Protein AF-A0A1B7T7Q4-F1 (afdb_monomer)

pLDDT: mean 95.27, std 5.88, range [61.16, 98.56]

Secondary structure (DSSP, 8-state):
-TTS---PBP-TT-EEEEETTTBSSTT--EETTT--GGGGTTS-EEEEE--TT---B--TT-TTSBSS----TT-

Solvent-accessible surface area (backbone atoms only — not comparable to full-atom values): 4465 Å² total; per-residue (Å²): 83,93,94,42,54,63,61,50,64,68,54,71,75,38,54,35,41,31,42,69,75,44,25,65,54,96,79,38,32,26,37,70,57,39,56,39,71,82,81,45,74,93,53,61,69,48,78,45,69,32,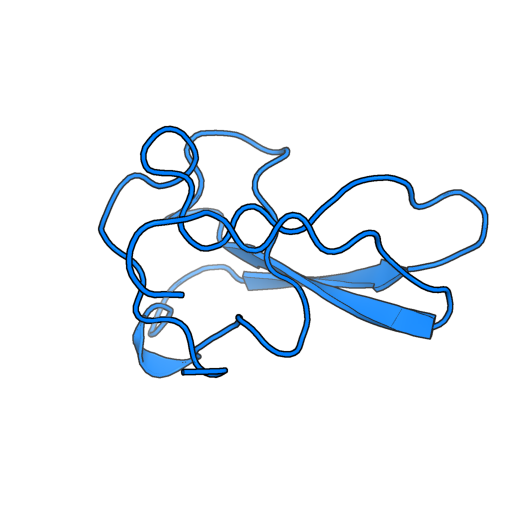44,98,85,52,78,59,53,19,44,46,59,39,78,85,39,36,74,56,94,75,70,45,53,69,103

Foldseek 3Di:
DPPDFPFAKDDAFFKKKDWPQWFPDPQAIAGPQFDDCVVAVPTDMDIDGDDPPDTGGHGQPPPNTTPDHGDGNND

InterPro domains:
  IPR003126 Zinc finger, UBR-type [PF02207] (5-74)
  IPR003126 Zinc finger, UBR-type [PS51157] (4-75)
  IPR003126 Zinc finger, UBR-type [SM00396] (4-74)
  IPR013087 Zinc finger C2H2-type [PS00028] (28-48)
  IPR039164 E3 ubiquitin-protein ligase UBR1-like [PTHR21497] (4-73)

Organism: NCBI:txid766949

Mean predicted aligned error: 2.59 Å

Sequence (75 aa):
HSGRNCGKGFNQGQPIYRCQECGMDDTCVLCFRCFNPNDHIGHHIMVHTTDDNTSGICDCGDGDAWKSELHCNAD

Radius of gyration: 11.32 Å; Cα contacts (8 Å, |Δi|>4): 149; chains: 1; bounding box: 23×31×27 Å

Nearest PDB structures (foldseek):
  3nit-assembly1_A  TM=9.909E-01  e=2.689E-11  Saccharomyces cerevisiae
  3nih-assembly1_A  TM=9.790E-01  e=1.138E-10  Saccharomyces cerevisiae
  6kgi-assembly1_B-2  TM=9.552E-01  e=2.205E-10  Saccharomyces cerevisiae S288C
  7mex-assembly1_A  TM=9.715E-01  e=6.386E-09  Saccharomyces cerevisiae S288C
  7mey-assembly1_A  TM=9.703E-01  e=4.372E-08  Saccharomyces cerevisiae S288C

Structure (mmCIF, N/CA/C/O backbone):
data_AF-A0A1B7T7Q4-F1
#
_entry.id   AF-A0A1B7T7Q4-F1
#
loop_
_atom_site.group_PDB
_atom_site.id
_atom_site.type_symbol
_atom_site.label_atom_id
_atom_site.label_alt_id
_atom_site.label_comp_id
_atom_site.label_asym_id
_atom_site.label_entity_id
_atom_site.label_seq_id
_atom_site.pdbx_PDB_ins_code
_atom_site.Cartn_x
_atom_site.Cartn_y
_atom_site.Cartn_z
_atom_site.occupancy
_atom_site.B_iso_or_equiv
_atom_site.auth_seq_id
_atom_site.auth_comp_id
_atom_site.auth_asym_id
_atom_site.auth_atom_id
_atom_site.pdbx_PDB_model_num
ATOM 1 N N . HIS A 1 1 ? -8.577 -3.050 -12.089 1.00 70.56 1 HIS A N 1
ATOM 2 C CA . HIS A 1 1 ? -8.540 -2.082 -13.195 1.00 70.56 1 HIS A CA 1
ATOM 3 C C . HIS A 1 1 ? -8.153 -2.806 -14.472 1.00 70.56 1 HIS A C 1
ATOM 5 O O . HIS A 1 1 ? -7.054 -3.340 -14.549 1.00 70.56 1 HIS A O 1
ATOM 11 N N . SER A 1 2 ? -9.021 -2.835 -15.483 1.00 78.44 2 SER A N 1
ATOM 12 C CA . SER A 1 2 ? -8.702 -3.523 -16.743 1.00 78.44 2 SER A CA 1
ATOM 13 C C . SER A 1 2 ? -7.703 -2.726 -17.594 1.00 78.44 2 SER A C 1
ATOM 15 O O . SER A 1 2 ? -8.013 -1.629 -18.058 1.00 78.44 2 SER A O 1
ATOM 17 N N . GLY A 1 3 ? -6.505 -3.284 -17.803 1.00 84.00 3 GLY A N 1
ATOM 18 C CA . GLY A 1 3 ? -5.498 -2.773 -18.746 1.00 84.00 3 GLY A CA 1
ATOM 19 C C . GLY A 1 3 ? -4.631 -1.606 -18.255 1.00 84.00 3 GLY A C 1
ATOM 20 O O . GLY A 1 3 ? -3.933 -0.999 -19.064 1.00 84.00 3 GLY A O 1
ATOM 21 N N . ARG A 1 4 ? -4.679 -1.262 -16.962 1.00 91.19 4 ARG A N 1
ATOM 22 C CA . ARG A 1 4 ? -3.832 -0.223 -16.348 1.00 91.19 4 ARG A CA 1
ATOM 23 C C . ARG A 1 4 ? -3.734 -0.401 -14.839 1.00 91.19 4 ARG A C 1
ATOM 25 O O . ARG A 1 4 ? -4.657 -0.934 -14.224 1.00 91.19 4 ARG A O 1
ATOM 32 N N . ASN A 1 5 ? -2.686 0.157 -14.242 1.00 95.44 5 ASN A N 1
ATOM 33 C CA . ASN A 1 5 ? -2.598 0.279 -12.795 1.00 95.44 5 ASN A CA 1
ATOM 34 C C . ASN A 1 5 ? -3.570 1.348 -12.247 1.00 95.44 5 ASN A C 1
ATOM 36 O O . ASN A 1 5 ? -4.073 2.227 -12.962 1.00 95.44 5 ASN A O 1
ATOM 40 N N . CYS A 1 6 ? -3.856 1.251 -10.949 1.00 96.94 6 CYS A N 1
ATOM 41 C CA . CYS A 1 6 ? -4.670 2.205 -10.205 1.00 96.94 6 CYS A CA 1
ATOM 42 C C . CYS A 1 6 ? -3.991 3.577 -10.157 1.00 96.94 6 CYS A C 1
ATOM 44 O O . CYS A 1 6 ? -4.583 4.576 -10.575 1.00 96.94 6 CYS A O 1
ATOM 46 N N . GLY A 1 7 ? -2.763 3.621 -9.622 1.00 96.31 7 GLY A N 1
ATOM 47 C CA . GLY A 1 7 ? -1.944 4.829 -9.516 1.00 96.31 7 GLY A CA 1
ATOM 48 C C . GLY A 1 7 ? -2.538 5.925 -8.628 1.00 96.31 7 GLY A C 1
ATOM 49 O O . GLY A 1 7 ? -2.100 7.073 -8.682 1.00 96.31 7 GLY A O 1
ATOM 50 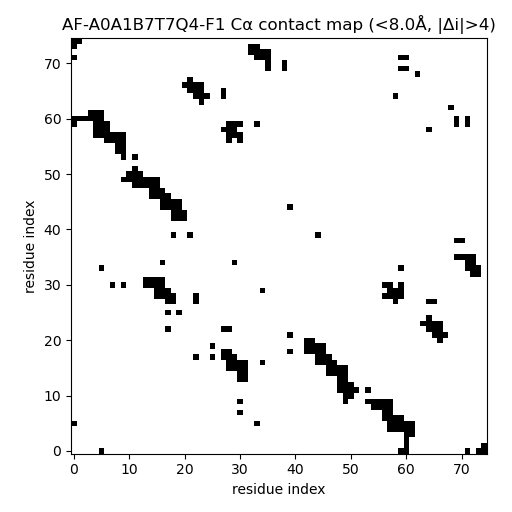N N . LYS A 1 8 ? -3.568 5.620 -7.827 1.00 95.25 8 LYS A N 1
ATOM 51 C CA . LYS A 1 8 ? -4.219 6.627 -6.988 1.00 95.25 8 LYS A CA 1
ATOM 52 C C . LYS A 1 8 ? -3.305 7.038 -5.83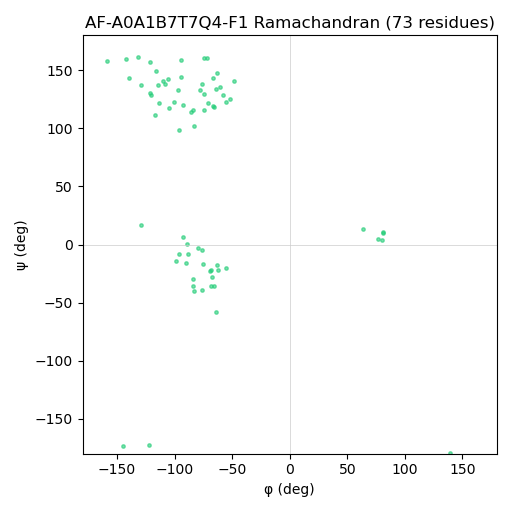8 1.00 95.25 8 LYS A C 1
ATOM 54 O O . LYS A 1 8 ? -2.954 6.197 -5.017 1.00 95.25 8 LYS A O 1
ATOM 59 N N . GLY A 1 9 ? -2.997 8.332 -5.768 1.00 96.25 9 GLY A N 1
ATOM 60 C CA . GLY A 1 9 ? -2.293 8.936 -4.641 1.00 96.25 9 GLY A CA 1
ATOM 61 C C . GLY A 1 9 ? -3.084 8.847 -3.337 1.00 96.25 9 GLY A C 1
ATOM 62 O O . GLY A 1 9 ? -4.323 8.881 -3.333 1.00 96.25 9 GLY A O 1
ATOM 63 N N . PHE A 1 10 ? -2.355 8.723 -2.233 1.00 94.56 10 PHE A N 1
ATOM 64 C CA . PHE A 1 10 ? -2.937 8.602 -0.902 1.00 94.56 10 PHE A CA 1
ATOM 65 C C . PHE A 1 10 ? -3.416 9.948 -0.358 1.00 94.56 10 PHE A C 1
ATOM 67 O O . PHE A 1 10 ? -2.711 10.949 -0.438 1.00 94.5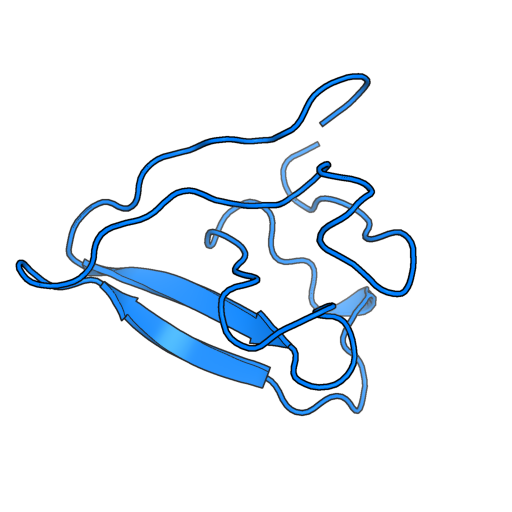6 10 PHE A O 1
ATOM 74 N N . ASN A 1 11 ? -4.635 9.961 0.189 1.00 91.19 11 ASN A N 1
ATOM 75 C CA . ASN A 1 11 ? -5.199 11.124 0.875 1.00 91.19 11 ASN A CA 1
ATOM 76 C C . ASN A 1 11 ? -5.186 10.857 2.371 1.00 91.19 11 ASN A C 1
ATOM 78 O O . ASN A 1 11 ? -5.519 9.745 2.770 1.00 91.19 11 ASN A O 1
ATOM 82 N N . GLN A 1 12 ? -4.905 11.887 3.165 1.00 94.62 12 GLN A N 1
ATOM 83 C CA . GLN A 1 12 ? -4.884 11.821 4.623 1.00 94.62 12 GLN A CA 1
ATOM 84 C C . GLN A 1 12 ? -6.134 11.138 5.207 1.00 94.62 12 GLN A C 1
ATOM 86 O O . GLN A 1 12 ? -7.261 11.334 4.743 1.00 94.62 12 GLN A O 1
ATOM 91 N N . GLY A 1 13 ? -5.922 10.339 6.252 1.00 95.81 13 GLY A N 1
ATOM 92 C CA . GLY A 1 13 ? -6.965 9.614 6.974 1.00 95.81 13 GLY A CA 1
ATOM 93 C C . GLY A 1 13 ? -7.506 8.363 6.274 1.00 95.81 13 GLY A C 1
ATOM 94 O O . GLY A 1 13 ? -8.444 7.760 6.791 1.00 95.81 13 GLY A O 1
ATOM 95 N N . GLN A 1 14 ? -6.959 7.952 5.124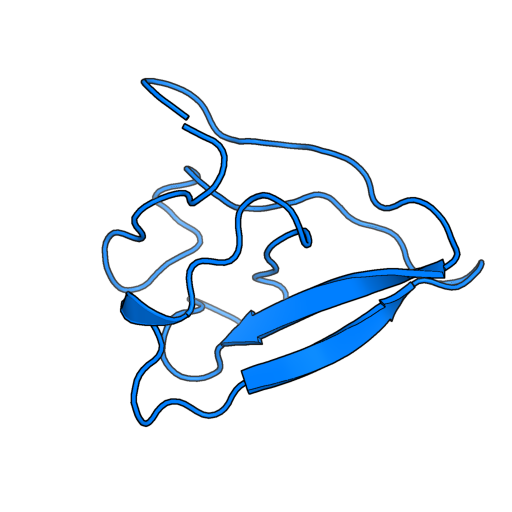 1.00 95.38 14 GLN A N 1
ATOM 96 C CA . GLN A 1 14 ? -7.384 6.729 4.438 1.00 95.38 14 GLN A CA 1
ATOM 97 C C . GLN A 1 14 ? -6.499 5.533 4.820 1.00 95.38 14 GLN A C 1
ATOM 99 O O . GLN A 1 14 ? -5.291 5.693 5.003 1.00 95.38 14 GLN A O 1
ATOM 104 N N . PRO A 1 15 ? -7.066 4.318 4.929 1.00 97.50 15 PRO A N 1
ATOM 105 C CA . PRO A 1 15 ? -6.258 3.132 5.142 1.00 97.50 15 PRO A CA 1
ATOM 106 C C . PRO A 1 15 ? -5.571 2.710 3.839 1.00 97.50 15 PRO A C 1
ATOM 108 O O . PRO A 1 15 ? -6.180 2.692 2.760 1.00 97.50 15 PRO A O 1
ATOM 111 N N . ILE A 1 16 ? -4.304 2.332 3.965 1.00 98.19 16 ILE A N 1
ATOM 112 C CA . ILE A 1 16 ? -3.537 1.614 2.950 1.00 98.19 16 ILE A CA 1
ATOM 113 C C . ILE A 1 16 ? -3.161 0.238 3.491 1.00 98.19 16 ILE A C 1
ATOM 115 O O . ILE A 1 16 ? -2.992 0.050 4.698 1.00 98.19 16 ILE A O 1
ATOM 119 N N . TYR A 1 17 ? -3.057 -0.724 2.584 1.00 98.38 17 TYR A N 1
ATOM 120 C CA . TYR A 1 17 ? -2.896 -2.132 2.912 1.00 98.38 17 TYR A CA 1
ATOM 121 C C . TYR A 1 17 ? -1.608 -2.651 2.301 1.00 98.38 17 TYR A C 1
ATOM 123 O O . TYR A 1 17 ? -1.377 -2.484 1.105 1.00 98.38 17 TYR A O 1
ATOM 131 N N . ARG A 1 18 ? -0.805 -3.328 3.115 1.00 98.38 18 ARG A N 1
ATOM 132 C CA . ARG A 1 18 ? 0.385 -4.047 2.671 1.00 98.38 18 ARG A CA 1
ATOM 133 C C . ARG A 1 18 ? 0.250 -5.519 3.036 1.00 98.38 18 ARG A C 1
ATOM 135 O O . ARG A 1 18 ? -0.019 -5.841 4.189 1.00 98.38 18 ARG A O 1
ATOM 142 N N . CYS A 1 19 ? 0.450 -6.397 2.058 1.00 98.56 19 CYS A N 1
ATOM 143 C CA . CYS A 1 19 ? 0.476 -7.849 2.237 1.00 98.56 19 CYS A CA 1
ATOM 144 C C . CYS A 1 19 ? 1.926 -8.337 2.159 1.00 98.56 19 CYS A C 1
ATOM 146 O O . CYS A 1 19 ? 2.553 -8.190 1.109 1.00 98.56 19 CYS A O 1
ATOM 148 N N . GLN A 1 20 ? 2.457 -8.917 3.238 1.00 98.12 20 GLN A N 1
ATOM 149 C CA . GLN A 1 20 ? 3.856 -9.364 3.290 1.00 98.12 20 GLN A CA 1
ATOM 150 C C . GLN A 1 20 ? 4.142 -10.513 2.307 1.00 98.12 20 GLN A C 1
ATOM 152 O O . GLN A 1 20 ? 5.212 -10.597 1.702 1.00 98.12 20 GLN A O 1
ATOM 157 N N . GLU A 1 21 ? 3.169 -11.396 2.116 1.00 98.44 21 GLU A N 1
ATOM 158 C CA . GLU A 1 21 ? 3.262 -12.534 1.212 1.00 98.44 21 GLU A CA 1
ATOM 159 C C . GLU A 1 21 ? 3.104 -12.109 -0.245 1.00 98.44 21 GLU A C 1
ATOM 161 O O . GLU A 1 21 ? 3.829 -12.608 -1.102 1.00 98.44 21 GLU A O 1
ATOM 166 N N . CYS A 1 22 ? 2.208 -11.165 -0.524 1.00 98.31 22 CYS A N 1
ATOM 167 C CA . CYS A 1 22 ? 1.813 -10.804 -1.881 1.00 98.31 22 CYS A CA 1
ATOM 168 C C . CYS A 1 22 ? 2.773 -9.808 -2.535 1.00 98.31 22 CYS A C 1
ATOM 170 O O . CYS A 1 22 ? 3.030 -9.920 -3.730 1.00 98.31 22 CYS A O 1
ATOM 172 N N . GLY A 1 23 ? 3.266 -8.823 -1.776 1.00 98.06 23 GLY A N 1
ATOM 173 C CA . GLY A 1 23 ? 4.140 -7.774 -2.303 1.00 98.06 23 GLY A CA 1
ATOM 174 C C . GLY A 1 23 ? 5.492 -8.323 -2.750 1.00 98.06 23 GLY A C 1
ATOM 175 O O . GLY A 1 23 ? 6.042 -9.237 -2.122 1.00 98.06 23 GLY A O 1
ATOM 176 N N . MET A 1 24 ? 6.025 -7.768 -3.837 1.00 98.31 24 MET A N 1
ATOM 177 C CA . MET A 1 24 ? 7.392 -8.045 -4.287 1.00 98.31 24 MET A CA 1
ATOM 178 C C . MET A 1 24 ? 8.429 -7.465 -3.323 1.00 98.31 24 MET A C 1
ATOM 180 O O . MET A 1 24 ? 9.441 -8.114 -3.055 1.00 98.31 24 MET A O 1
ATOM 184 N N . ASP A 1 25 ? 8.136 -6.303 -2.741 1.00 97.56 25 ASP A N 1
ATOM 185 C CA . ASP A 1 25 ? 8.930 -5.690 -1.686 1.00 97.56 25 ASP A CA 1
ATOM 186 C C . ASP A 1 25 ? 8.061 -4.947 -0.655 1.00 97.56 25 ASP A C 1
ATOM 188 O O . ASP A 1 25 ? 6.830 -5.026 -0.628 1.00 97.56 25 ASP A O 1
ATOM 192 N N . ASP A 1 26 ? 8.741 -4.246 0.247 1.00 95.50 26 ASP A N 1
ATOM 193 C CA . ASP A 1 26 ? 8.162 -3.575 1.401 1.00 95.50 26 ASP A CA 1
ATOM 194 C C . ASP A 1 26 ? 7.421 -2.267 1.076 1.00 95.50 26 ASP A C 1
ATOM 196 O O . ASP A 1 26 ? 6.807 -1.661 1.963 1.00 95.50 26 ASP A O 1
ATOM 200 N N . THR A 1 27 ? 7.467 -1.834 -0.179 1.00 96.56 27 THR A N 1
ATOM 201 C CA . THR A 1 27 ? 6.816 -0.620 -0.672 1.00 96.56 27 THR A CA 1
ATOM 202 C C . THR A 1 27 ? 5.488 -0.902 -1.367 1.00 96.56 27 THR A C 1
ATOM 204 O O . THR A 1 27 ? 4.702 0.027 -1.501 1.00 96.56 27 THR A O 1
ATOM 207 N N . CYS A 1 28 ? 5.192 -2.161 -1.717 1.00 98.38 28 CYS A N 1
ATOM 208 C CA . CYS A 1 28 ? 3.963 -2.544 -2.412 1.00 98.38 28 CYS A CA 1
ATOM 209 C C . CYS A 1 28 ? 2.718 -2.334 -1.535 1.00 98.38 28 CYS A C 1
ATOM 211 O O . CYS A 1 28 ? 2.560 -2.958 -0.476 1.00 98.38 28 CYS A O 1
ATOM 213 N N . VAL A 1 29 ? 1.804 -1.481 -1.993 1.00 98.31 29 VAL A N 1
ATOM 214 C CA . VAL A 1 29 ? 0.645 -1.025 -1.222 1.00 98.31 29 VAL A CA 1
ATOM 215 C C . VAL A 1 29 ? -0.630 -0.925 -2.062 1.00 98.31 29 VAL A C 1
ATOM 217 O O . VAL A 1 29 ? -0.654 -0.497 -3.216 1.00 98.31 29 VAL A O 1
ATOM 220 N N . LEU A 1 30 ? -1.752 -1.278 -1.439 1.00 98.19 30 LEU A N 1
ATOM 221 C CA . LEU A 1 30 ? -3.094 -1.147 -2.002 1.00 98.19 30 LEU A CA 1
ATOM 222 C C . LEU A 1 30 ? -3.853 -0.025 -1.295 1.00 98.19 30 LEU A C 1
ATOM 224 O O . LEU A 1 30 ? -3.843 0.079 -0.068 1.00 98.19 30 LEU A O 1
ATOM 228 N N . CYS A 1 31 ? -4.585 0.789 -2.057 1.00 97.62 31 CYS A N 1
ATOM 229 C CA . CYS A 1 31 ? -5.568 1.698 -1.469 1.00 97.62 31 CYS A CA 1
ATOM 230 C C . CYS A 1 31 ? -6.818 0.937 -0.999 1.00 97.62 31 CYS A C 1
ATOM 232 O O . CYS A 1 31 ? -7.139 -0.139 -1.509 1.00 97.62 31 CYS A O 1
ATOM 234 N N . PHE A 1 32 ? -7.591 1.557 -0.106 1.00 96.38 32 PHE A N 1
ATOM 235 C CA . PHE A 1 32 ? -8.821 0.983 0.455 1.00 96.38 32 PHE A CA 1
ATOM 236 C C . PHE A 1 32 ? -9.888 0.544 -0.555 1.00 96.38 32 PHE A C 1
ATOM 238 O O . PHE A 1 32 ? -10.770 -0.231 -0.206 1.00 96.38 32 PHE A O 1
ATOM 245 N N . ARG A 1 33 ? -9.849 1.056 -1.791 1.00 96.25 33 ARG A N 1
ATOM 246 C CA . ARG A 1 33 ? -10.787 0.642 -2.844 1.00 96.25 33 ARG A CA 1
ATOM 247 C C . ARG A 1 33 ? -10.332 -0.626 -3.554 1.00 96.25 33 ARG A C 1
ATOM 249 O O . ARG A 1 33 ? -11.169 -1.425 -3.947 1.00 96.25 33 ARG A O 1
ATOM 256 N N . CYS A 1 34 ? -9.023 -0.777 -3.741 1.00 97.56 34 CYS A N 1
ATOM 257 C CA . CYS A 1 34 ? -8.443 -1.878 -4.500 1.00 97.56 34 CYS A CA 1
ATOM 258 C C . CYS A 1 34 ? -8.254 -3.138 -3.659 1.00 97.56 34 CYS A C 1
ATOM 260 O O . CYS A 1 34 ? -8.316 -4.226 -4.221 1.00 97.56 34 CYS A O 1
ATOM 262 N N . PHE A 1 35 ? -8.023 -2.991 -2.350 1.00 97.81 35 PHE A N 1
ATOM 263 C CA . PHE A 1 35 ? -7.836 -4.119 -1.442 1.00 97.81 35 PHE A CA 1
ATOM 264 C C . PHE A 1 35 ? -9.024 -5.088 -1.500 1.00 97.81 35 PHE A C 1
ATOM 266 O O . PHE A 1 35 ? -10.164 -4.695 -1.243 1.00 97.81 35 PHE A O 1
ATOM 273 N N . ASN A 1 36 ? -8.740 -6.352 -1.813 1.00 97.75 36 ASN A N 1
ATOM 274 C CA . ASN A 1 36 ? -9.710 -7.438 -1.839 1.00 97.75 36 ASN A CA 1
ATOM 275 C C . ASN A 1 36 ? -9.319 -8.492 -0.793 1.00 97.75 36 ASN A C 1
ATOM 277 O O . ASN A 1 36 ? -8.319 -9.183 -0.972 1.00 97.75 36 ASN A O 1
ATOM 281 N N . PRO A 1 37 ? -10.090 -8.663 0.295 1.00 97.56 37 PRO A N 1
ATOM 282 C CA . PRO A 1 37 ? -9.726 -9.589 1.366 1.00 97.56 37 PRO A CA 1
ATOM 283 C C . PRO A 1 37 ? -9.645 -11.055 0.912 1.00 97.56 37 PRO A C 1
ATOM 285 O O . PRO A 1 37 ? -8.960 -11.844 1.560 1.00 97.56 37 PRO A O 1
ATOM 288 N N . ASN A 1 38 ? -10.303 -11.427 -0.192 1.00 97.75 38 ASN A N 1
ATOM 289 C CA . ASN A 1 38 ? -10.274 -12.799 -0.700 1.00 97.75 38 ASN A CA 1
ATOM 290 C C . ASN A 1 38 ? -8.890 -13.211 -1.226 1.00 97.75 38 ASN A C 1
ATOM 292 O O . ASN A 1 38 ? -8.541 -14.384 -1.129 1.00 97.75 38 ASN A O 1
ATOM 296 N N . ASP A 1 39 ? -8.079 -12.261 -1.700 1.00 97.69 39 ASP A N 1
ATOM 297 C CA . ASP A 1 39 ? -6.710 -12.522 -2.183 1.00 97.69 39 ASP A CA 1
ATOM 298 C C . ASP A 1 39 ? -5.685 -12.651 -1.045 1.00 97.69 39 ASP A C 1
ATOM 300 O O . ASP A 1 39 ? -4.492 -12.870 -1.263 1.00 97.69 39 ASP A O 1
ATOM 304 N N . HIS A 1 40 ? -6.135 -12.463 0.194 1.00 98.06 40 HIS A N 1
ATOM 305 C CA . HIS A 1 40 ? -5.278 -12.254 1.356 1.00 98.06 40 HIS A CA 1
ATOM 306 C C . HIS A 1 40 ? -5.624 -13.186 2.527 1.00 98.06 40 HIS A C 1
ATOM 308 O O . HIS A 1 40 ? -5.235 -12.939 3.671 1.00 98.06 40 HIS A O 1
ATOM 314 N N . ILE A 1 41 ? -6.371 -14.262 2.266 1.00 98.25 41 ILE A N 1
ATOM 315 C CA . ILE A 1 41 ? -6.787 -15.221 3.292 1.00 98.25 41 ILE A CA 1
ATOM 316 C C . ILE A 1 41 ? -5.555 -15.946 3.844 1.00 98.25 41 ILE A C 1
ATOM 318 O O . ILE A 1 41 ? -4.870 -16.670 3.130 1.00 98.25 41 ILE A O 1
ATOM 322 N N . GLY A 1 42 ? -5.300 -15.775 5.143 1.00 98.19 42 GLY A N 1
ATOM 323 C CA . GLY A 1 42 ? -4.161 -16.395 5.826 1.00 98.19 42 GLY A CA 1
ATOM 324 C C . GLY A 1 42 ? -2.825 -15.668 5.637 1.00 98.19 42 GLY A C 1
ATOM 325 O O . GLY A 1 42 ? -1.801 -16.213 6.037 1.00 98.19 42 GLY A O 1
ATOM 326 N N . HIS A 1 43 ? -2.825 -14.465 5.056 1.00 98.38 43 HIS A N 1
ATOM 327 C CA . HIS A 1 43 ? -1.630 -13.635 4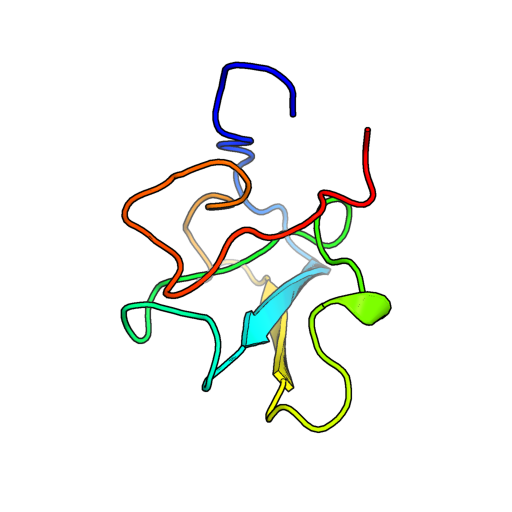.883 1.00 98.38 43 HIS A CA 1
ATOM 328 C C . HIS A 1 43 ? -1.453 -12.623 6.024 1.00 98.38 43 HIS A C 1
ATOM 330 O O . HIS A 1 43 ? -2.414 -12.231 6.695 1.00 98.38 43 HIS A O 1
ATOM 336 N N . HIS A 1 44 ? -0.225 -12.146 6.212 1.00 98.31 44 HIS A N 1
ATOM 337 C CA . HIS A 1 44 ? 0.102 -11.071 7.141 1.00 98.31 44 HIS A CA 1
ATOM 338 C C . HIS A 1 44 ? -0.161 -9.717 6.479 1.00 98.31 44 HIS A C 1
ATOM 340 O O . HIS A 1 44 ? 0.621 -9.219 5.662 1.00 98.31 44 HIS A O 1
ATOM 346 N N . ILE A 1 45 ? -1.290 -9.112 6.857 1.00 98.31 45 ILE A N 1
ATOM 347 C CA . ILE A 1 45 ? -1.709 -7.800 6.365 1.00 98.31 45 ILE A CA 1
ATOM 348 C C . ILE A 1 45 ? -1.390 -6.722 7.395 1.00 98.31 45 ILE A C 1
ATOM 350 O O . ILE A 1 45 ? -1.873 -6.755 8.526 1.00 98.31 45 ILE A O 1
ATOM 354 N N . MET A 1 46 ? -0.611 -5.732 6.972 1.00 98.19 46 MET A N 1
ATOM 355 C CA . MET A 1 46 ? -0.398 -4.494 7.708 1.00 98.19 46 MET A CA 1
ATOM 356 C C . MET A 1 46 ? -1.336 -3.418 7.172 1.00 98.19 46 MET A C 1
ATOM 358 O O . MET A 1 46 ? -1.439 -3.212 5.961 1.00 98.19 46 MET A O 1
ATOM 362 N N . VAL A 1 47 ? -2.002 -2.719 8.088 1.00 97.81 47 VAL A N 1
ATOM 363 C CA . VAL A 1 47 ? -2.873 -1.587 7.771 1.00 97.81 47 VAL A CA 1
ATOM 364 C C . VAL A 1 47 ? -2.241 -0.332 8.346 1.00 97.81 47 VAL A C 1
ATOM 366 O O . VAL A 1 47 ? -2.013 -0.248 9.552 1.00 97.81 47 VAL A O 1
ATOM 369 N N . HIS A 1 48 ? -1.978 0.644 7.484 1.00 96.25 48 HIS A N 1
ATOM 370 C CA . HIS A 1 48 ? -1.474 1.954 7.886 1.00 96.25 48 HIS A CA 1
ATOM 371 C C . HIS A 1 48 ? -2.516 3.018 7.567 1.00 96.25 48 HIS A C 1
ATOM 373 O O . HIS A 1 48 ? -3.134 2.991 6.504 1.00 96.25 48 HIS A O 1
ATOM 379 N N . THR A 1 49 ? -2.731 3.952 8.491 1.00 97.44 49 THR A N 1
ATOM 380 C CA . THR A 1 49 ? -3.585 5.118 8.232 1.00 97.44 49 THR A CA 1
ATOM 381 C C . THR A 1 49 ? -2.697 6.245 7.743 1.00 97.44 49 THR A C 1
ATOM 383 O O . THR A 1 49 ? -1.787 6.663 8.449 1.00 97.44 49 THR A O 1
ATOM 386 N N . THR A 1 50 ? -2.959 6.731 6.535 1.00 96.81 50 THR A N 1
ATOM 387 C CA . THR A 1 50 ? -2.153 7.780 5.904 1.00 96.81 50 THR A CA 1
ATOM 388 C C . THR A 1 50 ? -2.239 9.087 6.694 1.00 96.81 50 THR A C 1
ATOM 390 O O . THR A 1 50 ? -3.338 9.545 7.020 1.00 96.81 50 THR A O 1
ATOM 393 N N . ASP A 1 51 ? -1.099 9.716 6.929 1.00 96.50 51 ASP A N 1
ATOM 39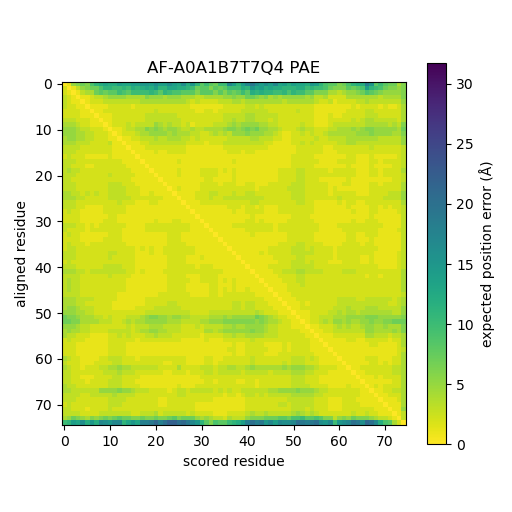4 C CA . ASP A 1 51 ? -0.946 11.026 7.561 1.00 96.50 51 ASP A CA 1
ATOM 395 C C . ASP A 1 51 ? -0.192 11.998 6.633 1.00 96.50 51 ASP A C 1
ATOM 397 O O . ASP A 1 51 ? 0.076 11.674 5.477 1.00 96.50 51 ASP A O 1
ATOM 401 N N . ASP A 1 52 ? 0.163 13.184 7.133 1.00 94.38 52 ASP A N 1
ATOM 402 C CA . ASP A 1 52 ? 0.870 14.213 6.354 1.00 94.38 52 ASP A CA 1
ATOM 403 C C . ASP A 1 52 ? 2.274 13.779 5.889 1.00 94.38 52 ASP A C 1
ATOM 405 O O . ASP A 1 52 ? 2.833 14.377 4.972 1.00 94.38 52 ASP A O 1
ATOM 409 N N . ASN A 1 53 ? 2.845 12.732 6.495 1.00 93.25 53 ASN A N 1
ATOM 410 C CA . ASN A 1 53 ? 4.145 12.176 6.114 1.00 93.25 53 ASN A CA 1
ATOM 411 C C . ASN A 1 53 ? 4.012 10.977 5.167 1.00 93.25 53 ASN A C 1
ATOM 413 O O . ASN A 1 53 ? 5.012 10.477 4.646 1.00 93.25 53 ASN A O 1
ATOM 417 N N . THR A 1 54 ? 2.791 10.494 4.943 1.00 93.50 54 THR A N 1
ATOM 418 C CA . THR A 1 54 ? 2.536 9.349 4.081 1.00 93.50 54 THR A CA 1
ATOM 419 C C . THR A 1 54 ? 2.413 9.824 2.636 1.00 93.50 54 THR A C 1
ATOM 421 O O . THR A 1 54 ? 1.472 10.524 2.270 1.00 93.50 54 THR A O 1
ATOM 424 N N . SER A 1 55 ? 3.357 9.413 1.793 1.00 94.12 55 SER A N 1
ATOM 425 C CA . SER A 1 55 ? 3.336 9.663 0.349 1.00 94.12 55 SER A CA 1
ATOM 426 C C . SER A 1 55 ? 3.368 8.343 -0.415 1.00 94.12 55 SER A C 1
ATOM 428 O O . SER A 1 55 ? 3.778 7.318 0.126 1.00 94.12 55 SER A O 1
ATOM 430 N N . GLY A 1 56 ? 2.897 8.352 -1.660 1.00 95.69 56 GLY A N 1
ATOM 431 C CA . GLY A 1 56 ? 2.867 7.164 -2.509 1.00 95.69 56 GLY A CA 1
ATOM 432 C C . GLY A 1 56 ? 1.582 7.044 -3.318 1.00 95.69 56 GLY A C 1
ATOM 433 O O . GLY A 1 56 ? 0.697 7.907 -3.260 1.00 95.69 56 GLY A O 1
ATOM 434 N N . ILE A 1 57 ? 1.509 5.965 -4.089 1.00 97.69 57 ILE A N 1
ATOM 435 C CA . ILE A 1 57 ? 0.386 5.620 -4.956 1.00 97.69 57 ILE A CA 1
ATOM 436 C C . ILE A 1 57 ? -0.013 4.160 -4.743 1.00 97.69 57 ILE A C 1
ATOM 438 O O . ILE A 1 57 ? 0.752 3.368 -4.215 1.00 97.69 57 ILE A O 1
ATOM 442 N N . CYS A 1 58 ? -1.229 3.812 -5.150 1.00 98.00 58 CYS A N 1
ATOM 443 C CA . CYS A 1 58 ? -1.703 2.432 -5.167 1.00 98.00 58 CYS A CA 1
ATOM 444 C C . CYS A 1 58 ? -1.080 1.624 -6.319 1.00 98.00 58 CYS A C 1
ATOM 446 O O . CYS A 1 58 ? -1.244 2.011 -7.483 1.00 98.00 58 CYS A O 1
ATOM 448 N N . ASP A 1 59 ? -0.535 0.448 -6.002 1.00 98.31 59 ASP A N 1
ATOM 449 C CA . ASP A 1 59 ? 0.127 -0.463 -6.954 1.00 98.31 59 ASP A CA 1
ATOM 450 C C . ASP A 1 59 ? -0.817 -1.523 -7.544 1.00 98.31 59 ASP A C 1
ATOM 452 O O . ASP A 1 59 ? -0.409 -2.449 -8.242 1.00 98.31 59 ASP A O 1
ATOM 456 N N . CYS A 1 60 ? -2.120 -1.440 -7.263 1.00 97.75 60 CYS A N 1
ATOM 457 C CA . CYS A 1 60 ? -3.090 -2.371 -7.835 1.00 97.75 60 CYS A CA 1
ATOM 458 C C . CYS A 1 60 ? -3.046 -2.328 -9.370 1.00 97.75 60 CYS A C 1
ATOM 460 O O . CYS A 1 60 ? -3.185 -1.256 -9.962 1.00 97.75 60 CYS A O 1
ATOM 462 N N . GLY A 1 61 ? -2.913 -3.494 -10.006 1.00 95.50 61 GLY A N 1
ATOM 463 C CA . GLY A 1 61 ? -2.811 -3.624 -11.461 1.00 95.50 61 GLY A CA 1
ATOM 464 C C . GLY A 1 61 ? -1.418 -3.334 -12.028 1.00 95.50 61 GLY A C 1
ATOM 465 O O . GLY A 1 61 ? -1.269 -3.340 -13.246 1.00 95.50 61 GLY A O 1
ATOM 466 N N . ASP A 1 62 ? -0.420 -3.075 -11.179 1.00 96.25 62 ASP A N 1
ATOM 467 C CA . ASP A 1 62 ? 0.990 -3.131 -11.560 1.00 96.25 62 ASP A CA 1
ATOM 468 C C . ASP A 1 62 ? 1.487 -4.582 -11.469 1.00 96.25 62 ASP A C 1
ATOM 470 O O . ASP A 1 62 ? 1.482 -5.179 -10.394 1.00 96.25 62 ASP A O 1
ATOM 474 N N . GLY A 1 63 ? 1.871 -5.168 -12.605 1.00 93.00 63 GLY A N 1
ATOM 475 C CA . GLY A 1 63 ? 2.306 -6.565 -12.677 1.00 93.00 63 GLY A CA 1
ATOM 476 C C . GLY A 1 63 ? 3.650 -6.832 -11.997 1.00 93.00 63 GLY A C 1
ATOM 477 O O . GLY A 1 63 ? 3.889 -7.962 -11.581 1.00 93.00 63 GLY A O 1
ATOM 478 N N . ASP A 1 64 ? 4.491 -5.808 -11.837 1.00 95.56 64 ASP A N 1
ATOM 479 C CA . ASP A 1 64 ? 5.820 -5.951 -11.236 1.00 95.56 64 ASP A CA 1
ATOM 480 C C . ASP A 1 64 ? 5.795 -5.786 -9.705 1.00 95.56 64 ASP A C 1
ATOM 482 O O . ASP A 1 64 ? 6.791 -6.060 -9.038 1.00 95.56 64 ASP A O 1
ATOM 486 N N . ALA A 1 65 ? 4.661 -5.372 -9.125 1.00 97.75 65 ALA A N 1
ATOM 487 C CA . ALA A 1 65 ? 4.516 -5.136 -7.686 1.00 97.75 65 ALA A CA 1
ATOM 488 C C . ALA A 1 65 ? 4.057 -6.373 -6.888 1.00 97.75 65 ALA A C 1
ATOM 490 O O . ALA A 1 65 ? 4.176 -6.397 -5.660 1.00 97.75 65 ALA A O 1
ATOM 491 N N . TRP A 1 66 ? 3.536 -7.416 -7.545 1.00 97.62 66 TRP A N 1
ATOM 492 C CA . TRP A 1 66 ? 2.876 -8.536 -6.862 1.00 97.62 66 TRP A CA 1
ATOM 493 C C . TRP A 1 66 ? 3.409 -9.898 -7.314 1.00 97.62 66 TRP A C 1
ATOM 495 O O . TRP A 1 66 ? 3.573 -10.160 -8.500 1.00 97.62 66 TRP A O 1
ATOM 505 N N . LYS A 1 67 ? 3.633 -10.808 -6.356 1.00 97.81 67 LYS A N 1
ATOM 506 C CA . LYS A 1 67 ? 4.087 -12.190 -6.617 1.00 97.81 67 LYS A CA 1
ATOM 507 C C . LYS A 1 67 ? 3.034 -13.051 -7.318 1.00 97.81 67 LYS A C 1
ATOM 509 O O . LYS A 1 67 ? 3.366 -14.081 -7.902 1.00 97.81 67 LYS A O 1
ATOM 514 N N . SER A 1 68 ? 1.770 -12.663 -7.214 1.00 93.38 68 SER A N 1
ATOM 515 C CA . SER A 1 68 ? 0.627 -13.305 -7.853 1.00 93.38 68 SER A CA 1
ATOM 516 C C . SER A 1 68 ? -0.368 -12.247 -8.310 1.00 93.38 68 SER A C 1
ATOM 518 O O . SER A 1 68 ? -0.381 -11.131 -7.789 1.00 93.38 68 SER A O 1
ATOM 520 N N . GLU A 1 69 ? -1.229 -12.611 -9.255 1.00 92.62 69 GLU A N 1
ATOM 521 C CA . GLU A 1 69 ? -2.325 -11.746 -9.683 1.00 92.62 69 GLU A CA 1
ATOM 522 C C . GLU A 1 69 ? -3.264 -11.438 -8.505 1.00 92.62 69 GLU A C 1
ATOM 524 O O . GLU A 1 69 ? -3.606 -12.327 -7.721 1.00 92.62 69 GLU A O 1
ATOM 529 N N . LEU A 1 70 ? -3.648 -10.166 -8.377 1.00 95.62 70 LEU A N 1
ATOM 530 C CA . LEU A 1 70 ? -4.629 -9.691 -7.405 1.00 95.62 70 LEU A CA 1
ATOM 531 C C . LEU A 1 70 ? -5.907 -9.265 -8.127 1.00 95.62 70 LEU A C 1
ATOM 533 O O . LEU A 1 70 ? -5.861 -8.597 -9.163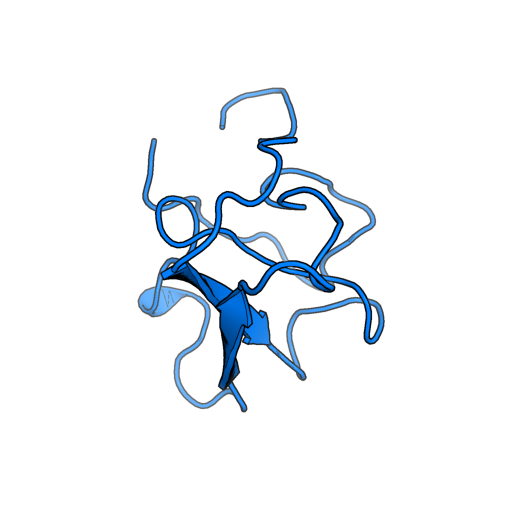 1.00 95.62 70 LEU A O 1
ATOM 537 N N . HIS A 1 71 ? -7.051 -9.570 -7.530 1.00 95.69 71 HIS A N 1
ATOM 538 C CA . HIS A 1 71 ? -8.371 -9.254 -8.045 1.00 95.69 71 HIS A CA 1
ATOM 539 C C . HIS A 1 71 ? -8.862 -7.952 -7.411 1.00 95.69 71 HIS A C 1
ATOM 541 O O . HIS A 1 71 ? -9.364 -7.925 -6.290 1.00 95.69 71 HIS A O 1
ATOM 547 N N . CYS A 1 72 ? -8.715 -6.847 -8.140 1.00 95.94 72 CYS A N 1
ATOM 548 C CA . CYS A 1 72 ? -9.133 -5.516 -7.697 1.00 95.94 72 CYS A CA 1
ATOM 549 C C . CYS A 1 72 ? -10.598 -5.489 -7.218 1.00 95.94 72 CYS A C 1
ATOM 551 O O . CYS A 1 72 ? -11.501 -5.807 -7.983 1.00 95.94 72 CYS A O 1
ATOM 553 N N . ASN A 1 73 ? -10.851 -5.012 -5.992 1.00 95.56 73 ASN A N 1
ATOM 554 C CA . ASN A 1 73 ? -12.216 -4.891 -5.451 1.00 95.56 73 ASN A CA 1
ATOM 555 C C . ASN A 1 73 ? -13.023 -3.708 -6.036 1.00 95.56 73 ASN A C 1
ATOM 557 O O . ASN A 1 73 ? -14.238 -3.643 -5.882 1.00 95.56 73 ASN A O 1
ATOM 561 N N . ALA A 1 74 ? -12.351 -2.743 -6.670 1.00 87.81 74 ALA A N 1
ATOM 562 C CA . ALA A 1 74 ? -12.982 -1.548 -7.239 1.00 87.81 74 ALA A CA 1
ATOM 563 C C . ALA A 1 74 ? -13.457 -1.706 -8.695 1.00 87.81 74 ALA A C 1
ATOM 565 O O . ALA A 1 74 ? -13.911 -0.705 -9.256 1.00 87.81 74 ALA A O 1
ATOM 566 N N . ASP A 1 75 ? -13.271 -2.884 -9.306 1.00 61.16 75 ASP A N 1
ATOM 567 C CA . ASP A 1 75 ? -13.752 -3.163 -10.669 1.00 61.16 75 ASP A CA 1
ATOM 568 C C . ASP A 1 75 ? -15.256 -3.473 -10.694 1.00 61.16 75 ASP A C 1
ATO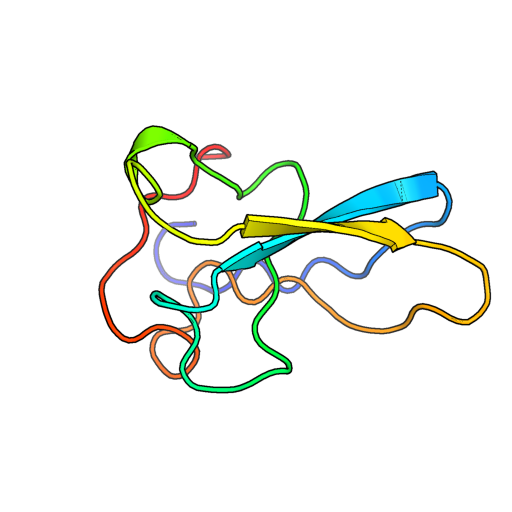M 570 O O . ASP A 1 75 ? -15.728 -4.240 -9.824 1.00 61.16 75 ASP A O 1
#